Protein AF-A0A966PMC1-F1 (afdb_monomer_lite)

Radius of gyration: 20.46 Å; chains: 1; bounding box: 54×46×54 Å

pLDDT: mean 90.21, std 9.56, range [50.09, 98.31]

Foldseek 3Di:
DDDDPPDDPVVVVVVVVVVCQQAFFEDDPPDDRGHHDDAFFALGRGNCRLCVVPHGRDADQDWPDFDSNDWDFDFDFAPDPVRDTAADPVDGGTFGQQGDPDPDDPDDGSGQWGKTWDWDWDWDQDPVRDIDIDTDTDIDTHDGD

Sequence (145 aa):
MQPVPGLSHGELRKFRNGEKQFKAPWVVFPLLGGEWGLGPTFLANSCVGCHVQAGRGRTFDEPGVIAFQQLLRLSIPGEGPDGGPMPHPNYGDQLQVFGVNVGLKENLKPGEAELYIDWVPFPVTLSDGTVVELRKPSVRLEKPN

Secondary structure (DSSP, 8-state):
--PPTT--HHHHHHHHHHHHHHHPPEE-TT-SSSEE---SEES-SSHHHHSGGGS------STTPPP-SS--B--BPP-STT-PPBPBTTTBTB---EE---S--S----SS-EEEEEEEEEEEE-TTS-EEEEEEEEEEEES--

Structure (mmCIF, N/CA/C/O backbone):
data_AF-A0A966PMC1-F1
#
_entry.id   AF-A0A966PMC1-F1
#
loop_
_atom_site.group_PDB
_atom_site.id
_atom_site.type_symbol
_atom_site.label_atom_id
_atom_site.label_alt_id
_atom_site.label_comp_id
_atom_site.label_asym_id
_atom_site.label_entity_id
_atom_site.label_seq_id
_atom_site.pdbx_PDB_ins_code
_atom_site.Cartn_x
_atom_site.Cartn_y
_atom_site.Cartn_z
_atom_site.occupancy
_atom_site.B_iso_or_equiv
_atom_site.auth_seq_id
_atom_site.auth_comp_id
_atom_site.auth_asym_id
_atom_site.auth_atom_id
_atom_site.pdbx_PDB_model_num
ATOM 1 N N . MET A 1 1 ? 17.940 -8.659 2.004 1.00 86.88 1 MET A N 1
ATOM 2 C CA . MET A 1 1 ? 18.102 -9.603 0.884 1.00 86.88 1 MET A CA 1
ATOM 3 C C . MET A 1 1 ? 19.451 -10.265 0.994 1.00 86.88 1 MET A C 1
ATOM 5 O O . MET A 1 1 ? 20.459 -9.568 0.984 1.00 86.88 1 MET A O 1
ATOM 9 N N . GLN A 1 2 ? 19.466 -11.583 1.155 1.00 89.94 2 GLN A N 1
ATOM 10 C CA . GLN A 1 2 ? 20.693 -12.369 1.206 1.00 89.94 2 GLN A CA 1
ATOM 11 C C . GLN A 1 2 ? 20.542 -13.555 0.250 1.00 89.94 2 GLN A C 1
ATOM 13 O O . GLN A 1 2 ? 19.478 -14.177 0.249 1.00 89.94 2 GLN A O 1
ATOM 18 N N . PRO A 1 3 ? 21.548 -13.838 -0.595 1.00 93.75 3 PRO A N 1
ATOM 19 C CA . PRO A 1 3 ? 21.539 -15.054 -1.389 1.00 93.75 3 PRO A CA 1
ATOM 20 C C . PRO A 1 3 ? 21.658 -16.264 -0.461 1.00 93.75 3 PRO A C 1
ATOM 22 O O . PRO A 1 3 ? 22.299 -16.188 0.589 1.00 93.75 3 PRO A O 1
ATOM 25 N N . VAL A 1 4 ? 21.073 -17.386 -0.869 1.00 93.94 4 VAL A N 1
ATOM 26 C CA . VAL A 1 4 ? 21.302 -18.655 -0.176 1.00 93.94 4 VAL A CA 1
ATOM 27 C C . VAL A 1 4 ? 22.779 -19.063 -0.296 1.00 93.94 4 VAL A C 1
ATOM 29 O O . VAL A 1 4 ? 23.429 -18.729 -1.293 1.00 93.94 4 VAL A O 1
ATOM 32 N N . PRO A 1 5 ? 23.342 -19.767 0.698 1.00 96.56 5 PRO A N 1
ATOM 33 C CA . PRO A 1 5 ? 24.688 -20.317 0.588 1.00 96.56 5 PRO A CA 1
ATOM 34 C C . PRO A 1 5 ? 24.814 -21.309 -0.580 1.00 96.56 5 PRO A C 1
ATOM 36 O O . PRO A 1 5 ? 23.845 -21.969 -0.946 1.00 96.56 5 PRO A O 1
ATOM 39 N N . GLY A 1 6 ? 26.019 -21.446 -1.142 1.00 96.62 6 GLY A N 1
ATOM 40 C CA . GLY A 1 6 ? 26.328 -22.477 -2.145 1.00 96.62 6 GLY A CA 1
ATOM 41 C C . GLY A 1 6 ? 26.004 -22.130 -3.604 1.00 96.62 6 GLY A C 1
ATOM 42 O O . GLY A 1 6 ? 26.202 -22.979 -4.467 1.00 96.62 6 GLY A O 1
ATOM 43 N N . LEU A 1 7 ? 25.554 -20.905 -3.905 1.00 97.25 7 LEU A N 1
ATOM 44 C CA . LEU A 1 7 ? 25.337 -20.472 -5.292 1.00 97.25 7 LEU A CA 1
ATOM 45 C C . LEU A 1 7 ? 26.647 -20.437 -6.092 1.00 97.25 7 LEU A C 1
ATOM 47 O O . LEU A 1 7 ? 27.660 -19.903 -5.635 1.00 97.25 7 LEU A O 1
ATOM 51 N N . SER A 1 8 ? 26.597 -20.917 -7.334 1.00 98.12 8 SER A N 1
ATOM 52 C CA . SER A 1 8 ? 27.667 -20.718 -8.310 1.00 98.12 8 SER A CA 1
ATOM 53 C C . SER A 1 8 ? 27.841 -19.234 -8.657 1.00 98.12 8 SER A C 1
ATOM 55 O O . SER A 1 8 ? 26.952 -18.402 -8.461 1.00 98.12 8 SER A O 1
ATOM 57 N N . HIS A 1 9 ? 28.972 -18.882 -9.273 1.00 97.19 9 HIS A N 1
ATOM 58 C CA . HIS A 1 9 ? 29.216 -17.516 -9.749 1.00 97.19 9 HIS A CA 1
ATOM 59 C C . HIS A 1 9 ? 28.127 -17.009 -10.712 1.00 97.19 9 HIS A C 1
ATOM 61 O O . HIS A 1 9 ? 27.773 -15.830 -10.681 1.00 97.19 9 HIS A O 1
ATOM 67 N N . GLY A 1 10 ? 27.597 -17.882 -11.578 1.00 98.19 10 GLY A N 1
ATOM 68 C CA . GLY A 1 10 ? 26.529 -17.529 -12.516 1.00 98.19 10 GLY A CA 1
ATOM 69 C C . GLY A 1 10 ? 25.210 -17.223 -11.809 1.00 98.19 10 GLY A C 1
ATOM 70 O O . GLY A 1 10 ? 24.565 -16.217 -12.104 1.00 98.19 10 GLY A O 1
ATOM 71 N N . GLU A 1 11 ? 24.846 -18.042 -10.826 1.00 98.19 11 GLU A N 1
ATOM 72 C CA . GLU A 1 11 ? 23.636 -17.849 -10.024 1.00 98.19 11 GLU A CA 1
ATOM 73 C C . GLU A 1 11 ? 23.739 -16.624 -9.124 1.00 98.19 11 GLU A C 1
ATOM 75 O O . GLU A 1 11 ? 22.781 -15.861 -9.021 1.00 98.19 11 GLU A O 1
ATOM 80 N N . LEU A 1 12 ? 24.912 -16.369 -8.539 1.00 97.81 12 LEU A N 1
ATOM 81 C CA . LEU A 1 12 ? 25.140 -15.165 -7.753 1.00 97.81 12 LEU A CA 1
ATOM 82 C C . LEU A 1 12 ? 24.981 -13.908 -8.616 1.00 97.81 12 LEU A C 1
ATOM 84 O O . LEU A 1 12 ? 24.324 -12.959 -8.192 1.00 97.81 12 LEU A O 1
ATOM 88 N N . ARG A 1 13 ? 25.504 -13.901 -9.852 1.00 97.69 13 ARG A N 1
ATOM 89 C CA . ARG A 1 13 ? 25.260 -12.796 -10.798 1.00 97.69 13 ARG A CA 1
ATOM 90 C C . ARG A 1 13 ? 23.772 -12.628 -11.101 1.00 97.69 13 ARG A C 1
ATOM 92 O O . ARG A 1 13 ? 23.270 -11.508 -11.050 1.00 97.69 13 ARG A O 1
ATOM 99 N N . LYS A 1 14 ? 23.051 -13.724 -11.361 1.00 97.75 14 LYS A N 1
ATOM 100 C CA . LYS A 1 14 ? 21.598 -13.692 -11.594 1.00 97.75 14 LYS A CA 1
ATOM 101 C C . LYS A 1 14 ? 20.846 -13.119 -10.387 1.00 97.75 14 LYS A C 1
ATOM 103 O O . LYS A 1 14 ? 19.996 -12.250 -10.565 1.00 97.75 14 LYS A O 1
ATOM 108 N N . PHE A 1 15 ? 21.202 -13.542 -9.174 1.00 97.19 15 PHE A N 1
ATOM 109 C CA . PHE A 1 15 ? 20.643 -13.014 -7.931 1.00 97.19 15 PHE A CA 1
ATOM 110 C C . PHE A 1 15 ? 20.881 -11.506 -7.804 1.0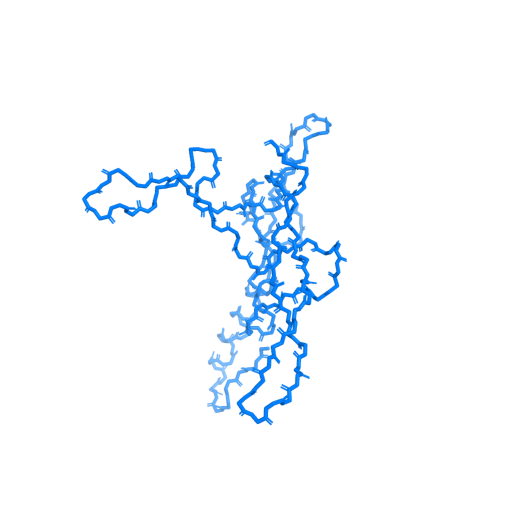0 97.19 15 PHE A C 1
ATOM 112 O O . PHE A 1 15 ? 19.941 -10.765 -7.541 1.00 97.19 15 PHE A O 1
ATOM 119 N N . ARG A 1 16 ? 22.111 -11.028 -8.039 1.00 96.31 16 ARG A N 1
ATOM 120 C CA . ARG A 1 16 ? 22.444 -9.595 -7.943 1.00 96.31 16 ARG A CA 1
ATOM 121 C C . ARG A 1 16 ? 21.717 -8.748 -8.985 1.00 96.31 16 ARG A C 1
ATOM 123 O O . ARG A 1 16 ? 21.284 -7.645 -8.664 1.00 96.31 16 ARG A O 1
ATOM 130 N N . ASN A 1 17 ? 21.525 -9.270 -10.195 1.00 96.38 17 ASN A N 1
ATOM 131 C CA . ASN A 1 17 ? 20.721 -8.597 -11.216 1.00 96.38 17 ASN A CA 1
ATOM 132 C C . ASN A 1 17 ? 19.252 -8.480 -10.782 1.00 96.38 17 ASN A C 1
ATOM 134 O O . ASN A 1 17 ? 18.668 -7.404 -10.889 1.00 96.38 17 ASN A O 1
ATOM 138 N N . GLY A 1 18 ? 18.679 -9.552 -10.226 1.00 95.44 18 GLY A N 1
ATOM 139 C CA . GLY A 1 18 ? 17.333 -9.520 -9.649 1.00 95.44 18 GLY A CA 1
ATOM 140 C C . GLY A 1 18 ? 17.225 -8.552 -8.470 1.00 95.44 18 GLY A C 1
ATOM 141 O O . GLY A 1 18 ? 16.296 -7.756 -8.411 1.00 95.44 18 GLY A O 1
ATOM 142 N N . GLU A 1 19 ? 18.213 -8.549 -7.573 1.00 95.69 19 GLU A N 1
ATOM 143 C CA . GLU A 1 19 ? 18.287 -7.622 -6.440 1.00 95.69 19 GLU A CA 1
ATOM 144 C C . GLU A 1 19 ? 18.315 -6.157 -6.902 1.00 95.69 19 GLU A C 1
ATOM 146 O O . GLU A 1 19 ? 17.654 -5.313 -6.295 1.00 95.69 19 GLU A O 1
ATOM 151 N N . LYS A 1 20 ? 19.053 -5.853 -7.979 1.00 94.88 20 LYS A N 1
ATOM 152 C CA . LYS A 1 20 ? 19.078 -4.518 -8.586 1.00 94.88 20 LYS A CA 1
AT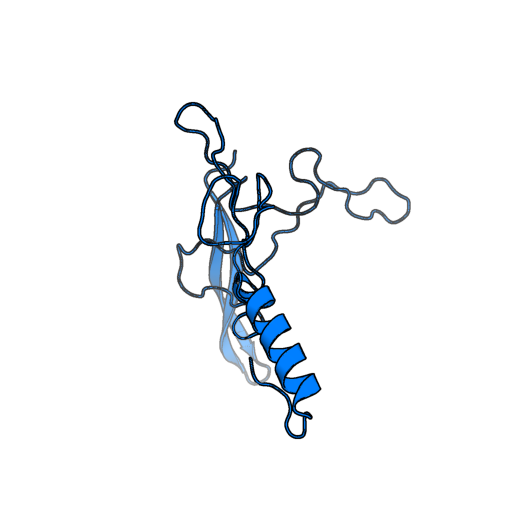OM 153 C C . LYS A 1 20 ? 17.684 -4.115 -9.066 1.00 94.88 20 LYS A C 1
ATOM 155 O O . LYS A 1 20 ? 17.224 -3.040 -8.695 1.00 94.88 20 LYS A O 1
ATOM 160 N N . GLN A 1 21 ? 17.002 -4.979 -9.818 1.00 94.19 21 GLN A N 1
ATOM 161 C CA . GLN A 1 21 ? 15.651 -4.692 -10.311 1.00 94.19 21 GLN A CA 1
ATOM 162 C C . GLN A 1 21 ? 14.640 -4.539 -9.170 1.00 94.19 21 GLN A C 1
ATOM 164 O O . GLN A 1 21 ? 13.803 -3.647 -9.194 1.00 94.19 21 GLN A O 1
ATOM 169 N N . PHE A 1 22 ? 14.740 -5.376 -8.138 1.00 95.50 22 PHE A N 1
ATOM 170 C CA . PHE A 1 22 ? 13.851 -5.346 -6.977 1.00 95.50 22 PHE A CA 1
ATOM 171 C C . PHE A 1 22 ? 13.943 -4.018 -6.201 1.00 95.50 22 PHE A C 1
ATOM 173 O O . PHE A 1 22 ? 12.964 -3.568 -5.601 1.00 95.50 22 PHE A O 1
ATOM 180 N N . LYS A 1 23 ? 15.125 -3.387 -6.215 1.00 94.62 23 LYS A N 1
ATOM 181 C CA . LYS A 1 23 ? 15.390 -2.076 -5.599 1.00 94.62 23 LYS A CA 1
ATOM 182 C C . LYS A 1 23 ? 15.105 -0.892 -6.520 1.00 94.62 23 LYS A C 1
ATOM 184 O O . LYS A 1 23 ? 14.952 0.214 -6.011 1.00 94.62 23 LYS A O 1
ATOM 189 N N . ALA A 1 24 ? 15.106 -1.097 -7.834 1.00 95.44 24 ALA A N 1
ATOM 190 C CA . ALA A 1 24 ? 14.970 -0.013 -8.794 1.00 95.44 24 ALA A CA 1
ATOM 191 C C . ALA A 1 24 ? 13.583 0.640 -8.659 1.00 95.44 24 ALA A C 1
ATOM 193 O O . ALA A 1 24 ? 12.578 -0.077 -8.678 1.00 95.44 24 ALA A O 1
ATOM 194 N N . PRO A 1 25 ? 13.506 1.972 -8.503 1.00 95.94 25 PRO A N 1
ATOM 195 C CA . PRO A 1 25 ? 12.232 2.659 -8.539 1.00 95.94 25 PRO A CA 1
ATOM 196 C C . PRO A 1 25 ? 11.732 2.764 -9.981 1.00 95.94 25 PRO A C 1
ATOM 198 O O . PRO A 1 25 ? 12.514 3.015 -10.898 1.00 95.94 25 PRO A O 1
ATOM 201 N N . TRP A 1 26 ? 10.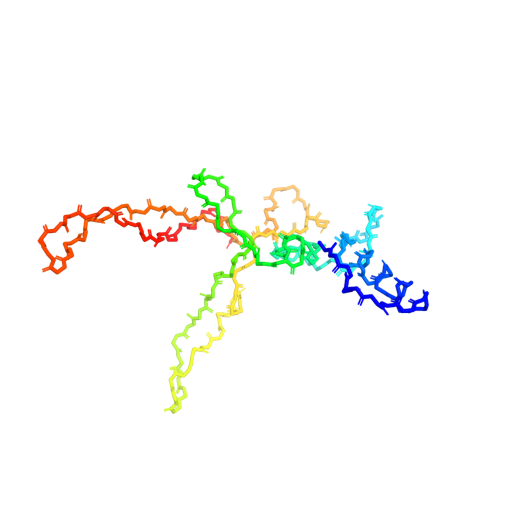426 2.626 -10.172 1.00 94.94 26 TRP A N 1
ATOM 202 C CA . TRP A 1 26 ? 9.742 3.084 -11.368 1.00 94.94 26 TRP A CA 1
ATOM 203 C C . TRP A 1 26 ? 9.476 4.582 -11.260 1.00 94.94 26 TRP A C 1
ATOM 205 O O . TRP A 1 26 ? 9.091 5.087 -10.203 1.00 94.94 26 TRP A O 1
ATOM 215 N N . VAL A 1 27 ? 9.670 5.295 -12.361 1.00 92.69 27 VAL A N 1
ATOM 216 C CA . VAL A 1 27 ? 9.411 6.730 -12.480 1.00 92.69 27 VAL A CA 1
ATOM 217 C C . VAL A 1 27 ? 8.590 7.011 -13.733 1.00 92.69 27 VAL A C 1
ATOM 219 O O . VAL A 1 27 ? 8.489 6.187 -14.648 1.00 92.69 27 VAL A O 1
ATOM 222 N N . VAL A 1 28 ? 7.965 8.184 -13.768 1.00 90.12 28 VAL A N 1
ATOM 223 C CA . VAL A 1 28 ? 7.265 8.650 -14.964 1.00 90.12 28 VAL A CA 1
ATOM 224 C C . VAL A 1 28 ? 8.266 9.232 -15.961 1.00 90.12 28 VAL A C 1
ATOM 226 O O . VAL A 1 28 ? 9.246 9.859 -15.564 1.00 90.12 28 VAL A O 1
ATOM 229 N N . PHE A 1 29 ? 8.029 9.072 -17.259 1.00 85.81 29 PHE A N 1
ATOM 230 C CA . PHE A 1 29 ? 8.816 9.774 -18.272 1.00 85.81 29 PHE A CA 1
ATOM 231 C C . PHE A 1 29 ? 8.526 11.291 -18.219 1.00 85.81 29 PHE A C 1
ATOM 233 O O . PHE A 1 29 ? 7.360 11.661 -18.078 1.00 85.81 29 PHE A O 1
ATOM 240 N N . PRO A 1 30 ? 9.522 12.189 -18.361 1.00 88.94 30 PRO A N 1
ATOM 241 C CA . PRO A 1 30 ? 10.945 11.951 -18.625 1.00 88.94 30 PRO A CA 1
ATOM 242 C C . PRO A 1 30 ? 11.828 12.013 -17.363 1.00 88.94 30 PRO A C 1
ATOM 244 O O . PRO A 1 30 ? 13.008 12.352 -17.463 1.00 88.94 30 PRO A O 1
ATOM 247 N N . LEU A 1 31 ? 11.285 11.746 -16.168 1.00 85.62 31 LEU A N 1
ATOM 248 C CA . LEU A 1 31 ? 12.083 11.794 -14.942 1.00 85.62 31 LEU A CA 1
ATOM 249 C C . LEU A 1 31 ? 13.234 10.780 -15.003 1.00 85.62 31 LEU A C 1
ATOM 251 O O . LEU A 1 31 ? 13.103 9.668 -15.522 1.00 85.62 31 LEU A O 1
ATOM 255 N N . LEU A 1 32 ? 14.377 11.200 -14.465 1.00 89.88 32 LEU A N 1
ATOM 256 C CA . LEU A 1 32 ? 15.578 10.382 -14.323 1.00 89.88 32 LEU A CA 1
ATOM 257 C C . LEU A 1 32 ? 15.608 9.722 -12.935 1.00 89.88 32 LEU A C 1
ATOM 259 O O . LEU A 1 32 ? 14.886 10.127 -12.026 1.00 89.88 32 LEU A O 1
ATOM 263 N N . GLY A 1 33 ? 16.488 8.734 -12.753 1.00 88.44 33 GLY A N 1
ATOM 264 C CA . GLY A 1 33 ? 16.721 8.098 -11.448 1.00 88.44 33 GLY A CA 1
ATOM 265 C C . GLY A 1 33 ? 15.918 6.820 -11.190 1.00 88.44 33 GLY A C 1
ATOM 266 O O . GLY A 1 33 ? 15.926 6.322 -10.067 1.00 88.44 33 GLY A O 1
ATOM 267 N N . GLY A 1 34 ? 15.268 6.267 -12.214 1.00 92.25 34 GLY A N 1
ATOM 268 C CA . GLY A 1 34 ? 14.554 4.997 -12.143 1.00 92.25 34 GLY A CA 1
ATOM 269 C C . GLY A 1 34 ? 14.233 4.432 -13.522 1.00 92.25 34 GLY A C 1
ATOM 270 O O . GLY A 1 34 ? 14.593 5.019 -14.542 1.00 92.25 34 GLY A O 1
ATOM 271 N N . GLU A 1 35 ? 13.551 3.295 -13.534 1.00 94.19 35 GLU A N 1
ATOM 272 C CA . GLU A 1 35 ? 13.023 2.674 -14.747 1.00 94.19 35 GLU A CA 1
ATOM 273 C C . GLU A 1 35 ? 11.715 3.361 -15.148 1.00 94.19 35 GLU A C 1
ATOM 275 O O . GLU A 1 35 ? 10.872 3.657 -14.302 1.00 94.19 35 GLU A O 1
ATOM 280 N N . TRP A 1 36 ? 11.503 3.619 -16.433 1.00 93.94 36 TRP A N 1
ATOM 281 C CA . TRP A 1 36 ? 10.232 4.189 -16.879 1.00 93.94 36 TRP A CA 1
ATOM 282 C C . TRP A 1 36 ? 9.093 3.170 -16.813 1.00 93.94 36 TRP A C 1
ATOM 284 O O . TRP A 1 36 ? 9.309 1.964 -16.927 1.00 93.94 36 TRP A O 1
ATOM 294 N N . GLY A 1 37 ? 7.868 3.675 -16.658 1.00 90.88 37 GLY A N 1
ATOM 295 C CA . GLY A 1 37 ? 6.651 2.858 -16.635 1.00 90.88 37 GLY A CA 1
ATOM 296 C C . GLY A 1 37 ? 5.819 2.986 -15.361 1.00 90.88 37 GLY A C 1
ATOM 297 O O . GLY A 1 37 ? 4.924 2.172 -15.147 1.00 90.88 37 GLY A O 1
ATOM 298 N N . LEU A 1 38 ? 6.086 3.987 -14.513 1.00 91.88 38 LEU A N 1
ATOM 299 C CA . LEU A 1 38 ? 5.213 4.281 -13.377 1.00 91.88 38 LEU A CA 1
ATOM 300 C C . LEU A 1 38 ? 3.842 4.768 -13.874 1.00 91.88 38 LEU A C 1
ATOM 302 O O . LEU A 1 38 ? 3.764 5.730 -14.641 1.00 91.88 38 LEU A O 1
ATOM 306 N N . GLY A 1 39 ? 2.779 4.095 -13.433 1.00 88.56 39 GLY A N 1
ATOM 307 C CA . GLY A 1 39 ? 1.397 4.471 -13.728 1.00 88.56 39 GLY A CA 1
ATOM 308 C C . GLY A 1 39 ? 0.956 5.772 -13.036 1.00 88.56 39 GLY A C 1
ATOM 309 O O . GLY A 1 39 ? 1.676 6.305 -12.189 1.00 88.56 39 GLY A O 1
ATOM 310 N N . PRO A 1 40 ? -0.236 6.293 -13.382 1.00 86.94 40 PRO A N 1
ATOM 311 C CA . PRO A 1 40 ? -0.745 7.554 -12.839 1.00 86.94 40 PRO A CA 1
ATOM 312 C C . PRO A 1 40 ? -1.059 7.480 -11.340 1.00 86.94 40 PRO A C 1
ATOM 314 O O . PRO A 1 40 ? -0.831 8.456 -10.632 1.00 86.94 40 PRO A O 1
ATOM 317 N N . THR A 1 41 ? -1.522 6.327 -10.854 1.00 90.62 41 THR A N 1
ATOM 318 C CA . THR A 1 41 ? -1.755 6.023 -9.437 1.00 90.62 41 THR A CA 1
ATOM 319 C C . THR A 1 41 ? -0.993 4.755 -9.050 1.00 90.62 41 THR A C 1
ATOM 321 O O . THR A 1 41 ? -0.752 3.885 -9.891 1.00 90.62 41 THR A O 1
ATOM 324 N N . PHE A 1 42 ? -0.531 4.674 -7.801 1.00 92.31 42 PHE A N 1
ATOM 325 C CA . PHE A 1 42 ? 0.246 3.541 -7.295 1.00 92.31 42 PHE A CA 1
ATOM 326 C C . PHE A 1 42 ? 0.261 3.488 -5.757 1.00 92.31 42 PHE A C 1
ATOM 328 O O . PHE A 1 42 ? 0.101 4.497 -5.074 1.00 92.31 42 PHE A O 1
ATOM 335 N N . LEU A 1 43 ? 0.533 2.304 -5.204 1.00 92.31 43 LEU A N 1
ATOM 336 C CA . LEU A 1 43 ? 0.820 2.098 -3.776 1.00 92.31 43 LEU A CA 1
ATOM 337 C C . LEU A 1 43 ? 2.316 2.174 -3.460 1.00 92.31 43 LEU A C 1
ATOM 339 O O . LEU A 1 43 ? 2.717 2.695 -2.427 1.00 92.31 43 LEU A O 1
ATOM 343 N N . ALA A 1 44 ? 3.163 1.661 -4.349 1.00 93.69 44 ALA A N 1
ATOM 344 C CA . ALA A 1 44 ? 4.610 1.731 -4.217 1.00 93.69 44 ALA A CA 1
ATOM 345 C C . ALA A 1 44 ? 5.254 1.814 -5.598 1.00 93.69 44 ALA A C 1
ATOM 347 O O . ALA A 1 44 ? 4.762 1.232 -6.561 1.00 93.69 44 ALA A O 1
ATOM 348 N N . ASN A 1 45 ? 6.382 2.512 -5.682 1.00 94.81 45 ASN A N 1
ATOM 349 C CA . ASN A 1 45 ? 7.146 2.648 -6.916 1.00 94.81 45 ASN A CA 1
ATOM 350 C C . ASN A 1 45 ? 8.364 1.715 -6.970 1.00 94.81 45 ASN A C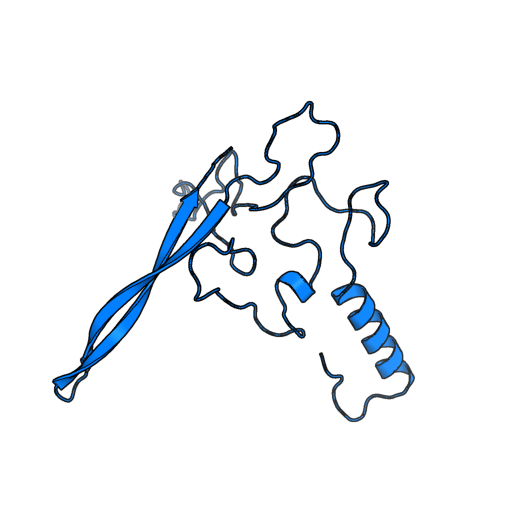 1
ATOM 352 O O . ASN A 1 45 ? 9.189 1.863 -7.853 1.00 94.81 45 ASN A O 1
ATOM 356 N N . SER A 1 46 ? 8.525 0.776 -6.040 1.00 95.75 46 SER A N 1
ATOM 357 C CA . SER A 1 46 ? 9.579 -0.246 -6.086 1.00 95.75 46 SER A CA 1
ATOM 358 C C . SER A 1 46 ? 9.145 -1.478 -5.299 1.00 95.75 46 SER A C 1
ATOM 360 O O . SER A 1 46 ? 8.335 -1.374 -4.374 1.00 95.75 46 SER A O 1
ATOM 362 N N . CYS A 1 47 ? 9.714 -2.646 -5.608 1.00 95.31 47 CYS A N 1
ATOM 363 C CA . CYS A 1 47 ? 9.366 -3.876 -4.891 1.00 95.31 47 CYS A CA 1
ATOM 364 C C . CYS A 1 47 ? 9.775 -3.788 -3.412 1.00 95.31 47 CYS A C 1
ATOM 366 O O . CYS A 1 47 ? 9.008 -4.162 -2.526 1.00 95.31 47 CYS A O 1
ATOM 368 N N . VAL A 1 48 ? 10.965 -3.238 -3.132 1.00 94.88 48 VAL A N 1
ATOM 369 C CA . VAL A 1 48 ? 11.453 -3.016 -1.757 1.00 94.88 48 VAL A CA 1
ATOM 370 C C . VAL A 1 48 ? 10.600 -2.051 -0.941 1.00 94.88 48 VAL A C 1
ATOM 372 O O . VAL A 1 48 ? 10.669 -2.107 0.286 1.00 94.88 48 VAL A O 1
ATOM 375 N N . GLY A 1 49 ?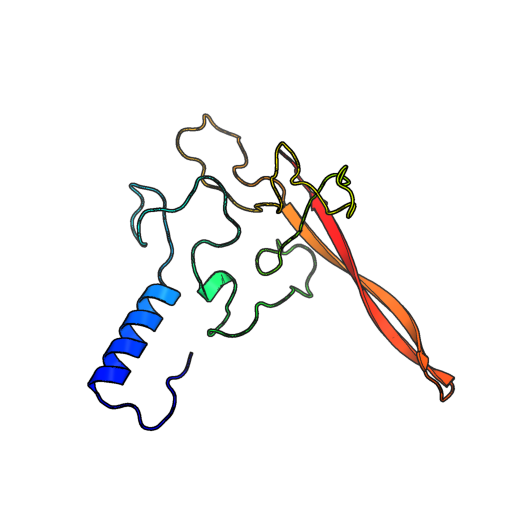 9.802 -1.200 -1.596 1.00 93.19 49 GLY A N 1
ATOM 376 C CA . GLY A 1 49 ? 8.876 -0.289 -0.933 1.00 93.19 49 GLY A CA 1
ATOM 377 C C . GLY A 1 49 ? 7.885 -1.029 -0.037 1.00 93.19 49 GLY A C 1
ATOM 378 O O . GLY A 1 49 ? 7.671 -0.600 1.090 1.00 93.19 49 GLY A O 1
ATOM 379 N N . CYS A 1 50 ? 7.356 -2.171 -0.489 1.00 93.81 50 CYS A N 1
ATOM 380 C CA . CYS A 1 50 ? 6.483 -3.039 0.312 1.00 93.81 50 CYS A CA 1
ATOM 381 C C . CYS A 1 50 ? 7.228 -4.252 0.889 1.00 93.81 50 CYS A C 1
ATOM 383 O O . CYS A 1 50 ? 6.908 -4.714 1.980 1.00 93.81 50 CYS A O 1
ATOM 385 N N . HIS A 1 51 ? 8.241 -4.767 0.192 1.00 93.62 51 HIS A N 1
ATOM 386 C CA . HIS A 1 51 ? 8.993 -5.955 0.596 1.00 93.62 51 HIS A CA 1
ATOM 387 C C . HIS A 1 51 ? 10.338 -5.589 1.219 1.00 93.62 51 HIS A C 1
ATOM 389 O O . HIS A 1 51 ? 11.410 -5.769 0.626 1.00 93.62 51 HIS A O 1
ATOM 395 N N . VAL A 1 52 ? 10.291 -5.071 2.445 1.00 90.62 52 VAL A N 1
ATOM 396 C CA . VAL A 1 52 ? 11.479 -4.576 3.144 1.00 90.62 52 VAL A CA 1
ATOM 397 C C . VAL A 1 52 ? 12.502 -5.699 3.318 1.00 90.62 52 VAL A C 1
ATOM 399 O O . VAL A 1 52 ? 12.214 -6.735 3.906 1.00 90.62 52 VAL A O 1
ATOM 402 N N . GLN A 1 53 ? 13.709 -5.510 2.773 1.00 88.31 53 GLN A N 1
ATOM 403 C CA . GLN A 1 53 ? 14.760 -6.538 2.707 1.00 88.31 53 GLN A CA 1
ATOM 404 C C . GLN A 1 53 ? 14.348 -7.855 2.000 1.00 88.31 53 GLN A C 1
ATOM 406 O O . GLN A 1 53 ? 15.026 -8.865 2.200 1.00 88.31 53 GLN A O 1
ATOM 411 N N . ALA A 1 54 ? 13.343 -7.816 1.114 1.00 89.81 54 ALA A N 1
ATOM 412 C CA . ALA A 1 54 ? 12.599 -8.956 0.547 1.00 89.81 54 ALA A CA 1
ATOM 413 C C . ALA A 1 54 ? 11.805 -9.782 1.571 1.00 89.81 54 ALA A C 1
ATOM 415 O O . ALA A 1 54 ? 11.527 -10.959 1.356 1.00 89.81 54 ALA A O 1
ATOM 416 N N . GLY A 1 55 ? 11.451 -9.164 2.693 1.00 90.94 55 GLY A N 1
ATOM 417 C CA . GLY A 1 55 ? 10.541 -9.713 3.684 1.00 90.94 55 GLY A CA 1
ATOM 418 C C . GLY A 1 55 ? 9.124 -9.166 3.539 1.00 90.94 55 GLY A C 1
ATOM 419 O O . GLY A 1 55 ? 8.703 -8.696 2.477 1.00 90.94 55 GLY A O 1
ATOM 420 N N . ARG A 1 56 ? 8.381 -9.233 4.644 1.00 90.81 56 ARG A N 1
ATOM 421 C CA . ARG A 1 56 ? 7.051 -8.630 4.760 1.00 90.81 56 ARG A CA 1
ATOM 422 C C . ARG A 1 56 ? 7.180 -7.120 4.960 1.00 90.81 56 ARG A C 1
ATOM 424 O O . ARG A 1 56 ? 8.141 -6.648 5.572 1.00 90.81 56 ARG A O 1
ATOM 431 N N . GLY A 1 57 ? 6.184 -6.393 4.469 1.00 89.44 57 GLY A N 1
ATOM 432 C CA . GLY A 1 57 ? 5.975 -5.001 4.842 1.00 89.44 57 GLY A CA 1
ATOM 433 C C . GLY A 1 57 ? 5.703 -4.855 6.337 1.00 89.44 57 GLY A C 1
ATOM 434 O O . GLY A 1 57 ? 5.475 -5.830 7.058 1.00 89.44 57 GLY A O 1
ATOM 435 N N . ARG A 1 58 ? 5.745 -3.616 6.800 1.00 86.81 58 ARG A N 1
ATOM 436 C CA . ARG A 1 58 ? 5.546 -3.207 8.182 1.00 86.81 58 ARG A CA 1
ATOM 437 C C . ARG A 1 58 ? 4.277 -2.374 8.241 1.00 86.81 58 ARG A C 1
ATOM 439 O O . ARG A 1 58 ? 4.063 -1.512 7.391 1.00 86.81 58 ARG A O 1
ATOM 446 N N . THR A 1 59 ? 3.441 -2.614 9.242 1.00 81.25 59 THR A N 1
ATOM 447 C CA . THR A 1 59 ? 2.446 -1.611 9.633 1.00 81.25 59 THR A CA 1
ATOM 448 C C . THR A 1 59 ? 3.149 -0.600 10.511 1.00 81.25 59 THR A C 1
ATOM 450 O O . THR A 1 59 ? 3.965 -0.978 11.351 1.00 81.25 59 THR A O 1
ATOM 453 N N . PHE A 1 60 ? 2.897 0.678 10.261 1.00 78.75 60 PHE A N 1
ATOM 454 C CA . PHE A 1 60 ? 3.439 1.731 11.098 1.00 78.75 60 PHE A CA 1
ATOM 455 C C . PHE A 1 60 ? 2.656 1.746 12.413 1.00 78.75 60 PHE A C 1
ATOM 457 O O . PHE A 1 60 ? 1.426 1.744 12.418 1.00 78.75 60 PHE A O 1
ATOM 464 N N . ASP A 1 61 ? 3.386 1.672 13.521 1.00 78.94 61 ASP A N 1
ATOM 465 C CA . ASP A 1 61 ? 2.817 1.782 14.867 1.00 78.94 61 ASP A CA 1
ATOM 466 C C . ASP A 1 61 ? 2.593 3.247 15.255 1.00 78.94 61 ASP A C 1
ATOM 468 O O . ASP A 1 61 ? 1.743 3.548 16.091 1.00 78.94 61 ASP A O 1
ATOM 472 N N . GLU A 1 62 ? 3.347 4.150 14.630 1.00 80.50 62 GLU A N 1
ATOM 473 C CA . GLU A 1 62 ? 3.232 5.586 14.828 1.00 80.50 62 GLU A CA 1
ATOM 474 C C . GLU A 1 62 ? 2.040 6.149 14.039 1.00 80.50 62 GLU A C 1
ATOM 476 O O . GLU A 1 62 ? 1.901 5.867 12.841 1.00 80.50 62 GLU A O 1
ATOM 481 N N . PRO A 1 63 ? 1.190 6.972 14.675 1.00 79.25 63 PRO A N 1
ATOM 482 C CA . PRO A 1 63 ? 0.113 7.653 13.977 1.00 79.25 63 PRO A CA 1
ATOM 483 C C . PRO A 1 63 ? 0.674 8.679 12.983 1.00 79.25 63 PRO A C 1
ATOM 485 O O . PRO A 1 63 ? 1.736 9.263 13.187 1.00 79.25 63 PRO A O 1
ATOM 488 N N . GLY A 1 64 ? -0.076 8.939 11.911 1.00 83.50 64 GLY A N 1
ATOM 489 C CA . GLY A 1 64 ? 0.253 9.997 10.945 1.00 83.50 64 GLY A CA 1
ATOM 490 C C . GLY A 1 64 ? 1.217 9.590 9.826 1.00 83.50 64 GLY A C 1
ATOM 491 O O . GLY A 1 64 ? 1.571 10.432 9.003 1.00 83.50 64 GLY A O 1
ATOM 492 N N . VAL A 1 65 ? 1.601 8.314 9.737 1.00 89.50 65 VAL A N 1
ATOM 493 C CA . VAL A 1 65 ? 2.311 7.776 8.567 1.00 89.50 65 VAL A CA 1
ATOM 494 C C . VAL A 1 65 ? 1.305 7.187 7.581 1.00 89.50 65 VAL A C 1
ATOM 496 O O . VAL A 1 65 ? 0.489 6.345 7.957 1.00 89.50 65 VAL A O 1
ATOM 499 N N . ILE A 1 66 ? 1.382 7.603 6.313 1.00 91.06 66 ILE A N 1
ATOM 500 C CA . ILE A 1 66 ? 0.547 7.035 5.249 1.00 91.06 66 ILE A CA 1
ATOM 501 C C . ILE A 1 66 ? 0.900 5.552 5.082 1.00 91.06 66 ILE A C 1
ATOM 503 O O . ILE A 1 66 ? 2.042 5.191 4.784 1.00 91.06 66 ILE A O 1
ATOM 507 N N . ALA A 1 67 ? -0.090 4.687 5.263 1.00 92.25 67 ALA A N 1
ATOM 508 C CA . ALA A 1 67 ? 0.041 3.256 5.072 1.00 92.25 67 ALA A CA 1
ATOM 509 C C . ALA A 1 67 ? 0.012 2.923 3.575 1.00 92.25 67 ALA A C 1
ATOM 511 O O . ALA A 1 67 ? -0.976 3.159 2.886 1.00 92.25 67 ALA A O 1
ATOM 512 N N . PHE A 1 68 ? 1.109 2.350 3.081 1.00 92.38 68 PHE A N 1
ATOM 513 C CA . PHE A 1 68 ? 1.253 1.941 1.678 1.00 92.38 68 PHE A CA 1
ATOM 514 C C . PHE A 1 68 ? 1.847 0.531 1.511 1.00 92.38 68 PHE A C 1
ATOM 516 O O . PHE A 1 68 ? 1.947 0.004 0.405 1.00 92.38 68 PHE A O 1
ATOM 523 N N . GLN A 1 69 ? 2.256 -0.101 2.618 1.00 93.00 69 GLN A N 1
ATOM 524 C CA . GLN A 1 69 ? 2.746 -1.486 2.646 1.00 93.00 69 GLN A CA 1
ATOM 525 C C . GLN A 1 69 ? 1.620 -2.493 2.949 1.00 93.00 69 GLN A C 1
ATOM 527 O O . GLN A 1 69 ? 1.859 -3.699 3.024 1.00 93.00 69 GLN A O 1
ATOM 532 N N . GLN A 1 70 ? 0.396 -1.990 3.113 1.00 90.31 70 GLN A N 1
ATOM 533 C CA . GLN A 1 70 ? -0.861 -2.709 3.274 1.00 90.31 70 GLN A CA 1
ATOM 534 C C . GLN A 1 70 ? -1.787 -2.304 2.132 1.00 90.31 70 GLN A C 1
ATOM 536 O O . GLN A 1 70 ? -1.705 -1.188 1.625 1.00 90.31 70 GLN A O 1
ATOM 541 N N . LEU A 1 71 ? -2.700 -3.200 1.769 1.00 92.06 71 LEU A N 1
ATOM 542 C CA . LEU A 1 71 ? -3.756 -2.903 0.810 1.00 92.06 71 LEU A CA 1
ATOM 543 C C . LEU A 1 71 ? -5.045 -2.612 1.571 1.00 92.06 71 LEU A C 1
ATOM 545 O O . LEU A 1 71 ? -5.477 -3.443 2.373 1.00 92.06 71 LEU A O 1
ATOM 549 N N . LEU A 1 72 ? -5.684 -1.481 1.276 1.00 93.56 72 LEU A N 1
ATOM 550 C CA . LEU A 1 72 ? -7.095 -1.307 1.592 1.00 93.56 72 LEU A CA 1
ATOM 551 C C . LEU A 1 72 ? -7.913 -1.797 0.399 1.00 93.56 72 LEU A C 1
ATOM 553 O O . LEU A 1 72 ? -7.908 -1.170 -0.660 1.00 93.56 72 LEU A O 1
ATOM 557 N N . ARG A 1 73 ? -8.594 -2.929 0.580 1.00 94.38 73 ARG A N 1
ATOM 558 C CA . ARG A 1 73 ? -9.519 -3.485 -0.409 1.00 94.38 73 ARG A CA 1
ATOM 559 C C . ARG A 1 73 ? -10.877 -2.806 -0.279 1.00 94.38 73 ARG A C 1
ATOM 561 O O . ARG A 1 73 ? -11.394 -2.679 0.830 1.00 94.38 73 ARG A O 1
ATOM 568 N N . LEU A 1 74 ? -11.433 -2.390 -1.410 1.00 92.31 74 LEU A N 1
ATOM 569 C CA . LEU A 1 74 ? -12.741 -1.751 -1.514 1.00 92.31 74 LEU A CA 1
ATOM 570 C C . LEU A 1 74 ? -13.602 -2.566 -2.474 1.00 92.31 74 LEU A C 1
ATOM 572 O O . LEU A 1 74 ? -13.104 -3.101 -3.462 1.00 92.31 74 LEU A O 1
ATOM 576 N N . SER A 1 75 ? -14.892 -2.661 -2.186 1.00 94.44 75 SER A N 1
ATOM 577 C CA . SER A 1 75 ? -15.837 -3.360 -3.050 1.00 94.44 75 SER A CA 1
ATOM 578 C C . SER A 1 75 ? -17.255 -2.877 -2.804 1.00 94.44 75 SER A C 1
ATOM 580 O O . SER A 1 75 ? -17.578 -2.424 -1.705 1.00 94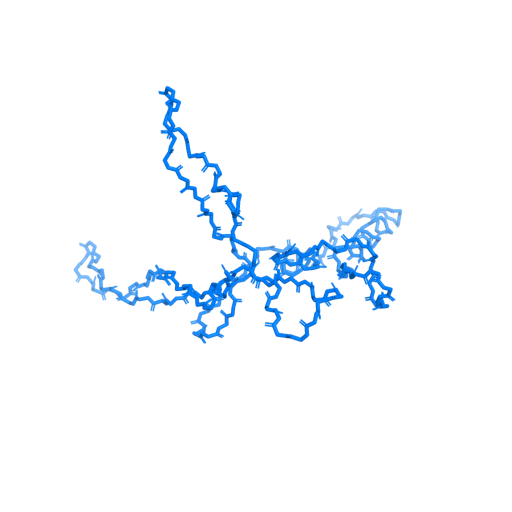.44 75 SER A O 1
ATOM 582 N N . ILE A 1 76 ? -18.112 -3.051 -3.802 1.00 94.94 76 ILE A N 1
ATOM 583 C CA . ILE A 1 76 ? -19.563 -3.030 -3.613 1.00 94.94 76 ILE A CA 1
ATOM 584 C C . ILE A 1 76 ? -20.063 -4.468 -3.379 1.00 94.94 76 ILE A C 1
ATOM 586 O O . ILE A 1 76 ? -19.374 -5.422 -3.766 1.00 94.94 76 ILE A O 1
ATOM 590 N N . PRO A 1 77 ? -21.225 -4.652 -2.726 1.00 94.12 77 PRO A N 1
ATOM 591 C CA . PRO A 1 77 ? -21.823 -5.974 -2.572 1.00 94.12 77 PRO A CA 1
ATOM 592 C C . PRO A 1 77 ? -21.975 -6.694 -3.916 1.00 94.12 77 PRO A C 1
ATOM 594 O O . PRO A 1 77 ? -22.305 -6.074 -4.926 1.00 94.12 77 PRO A O 1
ATOM 597 N N . GLY A 1 78 ? -21.723 -8.001 -3.922 1.00 91.88 78 GLY A N 1
ATOM 598 C CA . GLY A 1 78 ? -21.934 -8.844 -5.091 1.00 91.88 78 GLY A CA 1
ATOM 599 C C . GLY A 1 78 ? -23.402 -9.117 -5.373 1.00 91.88 78 GLY A C 1
ATOM 600 O O . GLY A 1 78 ? -24.195 -9.267 -4.447 1.00 91.88 78 GLY A O 1
ATOM 601 N N . GLU A 1 79 ? -23.740 -9.262 -6.653 1.00 88.88 79 GLU A N 1
ATOM 602 C CA . GLU A 1 79 ? -25.089 -9.642 -7.109 1.00 88.88 79 GLU A CA 1
ATOM 603 C C . GLU A 1 79 ? -25.147 -11.080 -7.665 1.00 88.88 79 GLU A C 1
ATOM 605 O O . GLU A 1 79 ? -26.211 -11.566 -8.046 1.00 88.88 79 GLU A O 1
ATOM 610 N N . GLY A 1 80 ? -24.003 -11.772 -7.731 1.00 82.94 80 GLY A N 1
ATOM 611 C CA . GLY A 1 80 ? -23.897 -13.136 -8.248 1.00 82.94 80 GLY A CA 1
ATOM 612 C C . GLY A 1 80 ? -24.409 -14.215 -7.278 1.00 82.94 80 GLY A C 1
ATOM 613 O O . GLY A 1 80 ? -24.633 -13.935 -6.100 1.00 82.94 80 GLY A O 1
ATOM 614 N N . PRO A 1 81 ? -24.548 -15.475 -7.737 1.00 87.06 81 PRO A N 1
ATOM 615 C CA . PRO A 1 81 ? -25.019 -16.594 -6.909 1.00 87.06 81 PRO A CA 1
ATOM 616 C C . PRO A 1 81 ? -24.167 -16.878 -5.662 1.00 87.06 81 PRO A C 1
ATOM 618 O O . PRO A 1 81 ? -24.659 -17.471 -4.706 1.00 87.06 81 PRO A O 1
ATOM 621 N N . ASP A 1 82 ? -22.894 -16.481 -5.677 1.00 91.31 82 ASP A N 1
ATOM 622 C CA . ASP A 1 82 ? -21.940 -16.598 -4.572 1.00 91.31 82 ASP A CA 1
ATOM 623 C C . ASP A 1 82 ? -21.836 -15.321 -3.716 1.00 91.31 82 ASP A C 1
ATOM 625 O O . ASP A 1 82 ? -21.162 -15.329 -2.686 1.00 91.31 82 ASP A O 1
ATOM 629 N N . GLY A 1 83 ? -22.491 -14.226 -4.125 1.00 91.06 83 GLY A N 1
ATOM 630 C CA . GLY A 1 83 ? -22.439 -12.930 -3.447 1.00 91.06 83 GLY A CA 1
ATOM 631 C C . GLY A 1 83 ? -21.037 -12.311 -3.385 1.00 91.06 83 GLY A C 1
ATOM 632 O O . GLY A 1 83 ? -20.788 -11.463 -2.525 1.00 91.06 83 GLY A O 1
ATOM 633 N N . GLY A 1 84 ? -20.110 -12.744 -4.251 1.00 91.94 84 GLY A N 1
ATOM 634 C CA . GLY A 1 84 ? -18.714 -12.307 -4.228 1.00 91.94 84 GLY A CA 1
ATOM 635 C C . GLY A 1 84 ? -18.559 -10.794 -4.450 1.00 91.94 84 GLY A C 1
ATOM 636 O O . GLY A 1 84 ? -19.283 -10.223 -5.263 1.00 91.94 84 GLY A O 1
ATOM 637 N N . PRO A 1 85 ? -17.630 -10.115 -3.751 1.00 94.06 85 PRO A N 1
ATOM 638 C CA . PRO A 1 85 ? -17.482 -8.664 -3.843 1.00 94.06 85 PRO A CA 1
ATOM 639 C C . PRO A 1 85 ? -17.165 -8.213 -5.274 1.00 94.06 85 PRO A C 1
ATOM 641 O O . PRO A 1 85 ? -16.304 -8.790 -5.938 1.00 94.06 85 PRO A O 1
ATOM 644 N N . MET A 1 86 ? -17.820 -7.141 -5.721 1.00 93.69 86 MET A N 1
ATOM 645 C CA . MET A 1 86 ? -17.565 -6.528 -7.026 1.00 93.69 86 MET A CA 1
ATOM 646 C C . MET A 1 86 ? -16.652 -5.301 -6.874 1.00 93.69 86 MET A C 1
ATOM 648 O O . MET A 1 86 ? -16.763 -4.584 -5.872 1.00 93.69 86 MET A O 1
ATOM 652 N N . PRO A 1 87 ? -15.760 -5.015 -7.843 1.00 94.38 87 PRO A N 1
ATOM 653 C CA . PRO A 1 87 ? -14.929 -3.815 -7.807 1.00 94.38 87 PRO A CA 1
ATOM 654 C C . PRO A 1 87 ? -15.779 -2.544 -7.714 1.00 94.38 87 PRO A C 1
ATOM 656 O O . PRO A 1 87 ? -16.826 -2.429 -8.351 1.00 94.38 87 PRO A O 1
ATOM 659 N N . HIS A 1 88 ? -15.313 -1.566 -6.946 1.00 94.31 88 HIS A N 1
ATOM 660 C CA . HIS A 1 88 ? -15.907 -0.239 -6.929 1.00 94.31 88 HIS A CA 1
ATOM 661 C C . HIS A 1 88 ? -15.735 0.432 -8.306 1.00 94.31 88 HIS A C 1
ATOM 663 O O . HIS A 1 88 ? -14.627 0.412 -8.848 1.00 94.31 88 HIS A O 1
ATOM 669 N N . PRO A 1 89 ? -16.765 1.089 -8.870 1.00 91.81 89 PRO A N 1
ATOM 670 C CA . PRO A 1 89 ? -16.697 1.656 -10.222 1.00 91.81 89 PRO A CA 1
ATOM 671 C C . PRO A 1 89 ? -15.589 2.705 -10.403 1.00 91.81 89 PRO A C 1
ATOM 673 O O . PRO A 1 89 ? -15.030 2.815 -11.489 1.00 91.81 89 PRO A O 1
ATOM 676 N N . ASN A 1 90 ? -15.247 3.440 -9.340 1.00 89.38 90 ASN A N 1
ATOM 677 C CA . ASN A 1 90 ? -14.231 4.501 -9.393 1.00 89.38 90 ASN A CA 1
ATOM 678 C C . ASN A 1 90 ? -12.846 4.081 -8.880 1.00 89.38 90 ASN A C 1
ATOM 680 O O . ASN A 1 90 ? -11.861 4.698 -9.260 1.00 89.38 90 ASN A O 1
ATOM 684 N N . TYR A 1 91 ? -12.770 3.068 -8.010 1.00 90.56 91 TYR A N 1
ATOM 685 C CA . TYR A 1 91 ? -11.537 2.718 -7.277 1.00 90.56 91 TYR A CA 1
ATOM 686 C C . TYR A 1 91 ? -11.082 1.278 -7.555 1.00 90.56 91 TYR A C 1
ATOM 688 O O . TYR A 1 91 ? -10.105 0.800 -6.990 1.00 90.56 91 TYR A O 1
ATOM 696 N N . GLY A 1 92 ? -11.809 0.541 -8.398 1.00 93.12 92 GLY A N 1
ATOM 697 C CA . GLY A 1 92 ? -11.559 -0.878 -8.599 1.00 93.12 92 GLY A CA 1
ATOM 698 C C . GLY A 1 92 ? -11.666 -1.652 -7.285 1.00 93.12 92 GLY A C 1
ATOM 699 O O . GLY A 1 92 ? -12.598 -1.465 -6.507 1.00 93.12 92 GLY A O 1
ATOM 700 N N . ASP A 1 93 ? -10.717 -2.548 -7.044 1.00 92.75 93 ASP A N 1
ATOM 701 C CA . ASP A 1 93 ? -10.700 -3.447 -5.890 1.00 92.75 93 ASP A CA 1
ATOM 702 C C . ASP A 1 93 ? -9.744 -3.000 -4.767 1.00 92.75 93 ASP A C 1
ATOM 704 O O . ASP A 1 93 ? -9.607 -3.700 -3.757 1.00 92.75 93 ASP A O 1
ATOM 708 N N . GLN A 1 94 ? -9.049 -1.868 -4.927 1.00 93.75 94 GLN A N 1
ATOM 709 C CA . GLN A 1 94 ? -8.060 -1.377 -3.967 1.00 93.75 94 GLN A CA 1
ATOM 710 C C . GLN A 1 94 ? -7.827 0.133 -4.077 1.00 93.75 94 GLN A C 1
ATOM 712 O O . GLN A 1 94 ? -7.788 0.679 -5.172 1.00 93.75 94 GLN A O 1
ATOM 717 N N . LEU A 1 95 ? -7.564 0.777 -2.940 1.00 94.44 95 LEU A N 1
ATOM 718 C CA . LEU A 1 95 ? -7.200 2.192 -2.891 1.00 94.44 95 LEU A CA 1
ATOM 719 C C . LEU A 1 95 ? -5.717 2.419 -3.253 1.00 94.44 95 LEU A C 1
ATOM 721 O O . LEU A 1 95 ? -4.830 1.786 -2.675 1.00 94.44 95 LEU A O 1
ATOM 725 N N . GLN A 1 96 ? -5.441 3.377 -4.137 1.00 94.06 96 GLN A N 1
ATOM 726 C CA . GLN A 1 96 ? -4.098 3.856 -4.481 1.00 94.06 96 GLN A CA 1
ATOM 727 C C . GLN A 1 96 ? -3.762 5.146 -3.725 1.00 94.06 96 GLN A C 1
ATOM 729 O O . GLN A 1 96 ? -4.289 6.215 -4.020 1.00 94.06 96 GLN A O 1
ATOM 734 N N . VAL A 1 97 ? -2.847 5.073 -2.758 1.00 93.38 97 VAL A N 1
ATOM 735 C CA . VAL A 1 97 ? -2.542 6.210 -1.865 1.00 93.38 97 VAL A CA 1
ATOM 736 C C . VAL A 1 97 ? -1.609 7.260 -2.478 1.00 93.38 97 VAL A C 1
ATOM 738 O O . VAL A 1 97 ? -1.540 8.389 -1.992 1.00 93.38 97 VAL A O 1
ATOM 741 N N . PHE A 1 98 ? -0.899 6.917 -3.556 1.00 92.69 98 PHE A N 1
ATOM 742 C CA . PHE A 1 98 ? -0.037 7.839 -4.288 1.00 92.69 98 PHE A CA 1
ATOM 743 C C . PHE A 1 98 ? -0.451 7.949 -5.750 1.00 92.69 98 PHE A C 1
ATOM 745 O O . PHE A 1 98 ? -1.125 7.089 -6.315 1.00 92.69 98 PHE A O 1
ATOM 752 N N . GLY A 1 99 ? 0.035 9.007 -6.384 1.00 90.12 99 GLY A N 1
ATOM 753 C CA . GLY A 1 99 ? -0.008 9.138 -7.824 1.00 90.12 99 GLY A CA 1
ATOM 754 C C . GLY A 1 99 ? 1.013 10.149 -8.318 1.00 90.12 99 GLY A C 1
ATOM 755 O O . GLY A 1 99 ? 1.736 10.774 -7.537 1.00 90.12 99 GLY A O 1
ATOM 756 N N . VAL A 1 100 ? 1.071 10.308 -9.633 1.00 84.56 100 VAL A N 1
ATOM 757 C CA . VAL A 1 100 ? 1.961 11.251 -10.299 1.00 84.56 100 VAL A CA 1
ATOM 758 C C . VAL A 1 100 ? 1.163 12.426 -10.851 1.00 84.56 100 VAL A C 1
ATOM 760 O O . VAL A 1 100 ? 0.225 12.246 -11.621 1.00 84.56 100 VAL A O 1
ATOM 763 N N . ASN A 1 101 ? 1.593 13.646 -10.533 1.00 74.69 101 ASN A N 1
ATOM 764 C CA . ASN A 1 101 ? 1.090 14.851 -11.188 1.00 74.69 101 ASN A CA 1
ATOM 765 C C . ASN A 1 101 ? 1.811 15.066 -12.522 1.00 74.69 101 ASN A C 1
ATOM 767 O O . ASN A 1 101 ? 2.780 15.818 -12.602 1.00 74.69 101 ASN A O 1
ATOM 771 N N . VAL A 1 102 ? 1.345 14.399 -13.580 1.00 64.69 102 VAL A N 1
ATOM 772 C CA . VAL A 1 102 ? 1.786 14.685 -14.951 1.00 64.69 102 VAL A CA 1
ATOM 773 C C . VAL A 1 102 ? 0.792 15.596 -15.660 1.00 64.69 102 VAL A C 1
ATOM 775 O O . VAL A 1 102 ? -0.327 15.201 -15.964 1.00 64.69 102 VAL A O 1
ATOM 778 N N . GLY A 1 103 ? 1.203 16.834 -15.937 1.00 59.53 103 GLY A N 1
ATOM 779 C CA . GLY A 1 103 ? 0.456 17.740 -16.820 1.00 59.53 103 GLY A CA 1
ATOM 780 C C . GLY A 1 103 ? -0.845 18.321 -16.254 1.00 59.53 103 GLY A C 1
ATOM 781 O O . GLY A 1 103 ? -1.583 18.968 -16.994 1.00 59.53 103 GLY A O 1
ATOM 782 N N . LEU A 1 104 ? -1.133 18.133 -14.965 1.00 53.00 104 LEU A N 1
ATOM 783 C CA . LEU A 1 104 ? -2.280 18.763 -14.317 1.00 53.00 104 LEU A CA 1
ATOM 784 C C . LEU A 1 104 ? -1.934 20.210 -13.947 1.00 53.00 104 LEU A C 1
ATOM 786 O O . LEU A 1 104 ? -0.887 20.476 -13.353 1.00 53.00 104 LEU A O 1
ATOM 790 N N . LYS A 1 105 ? -2.823 21.148 -14.311 1.00 51.72 105 LYS A N 1
ATOM 791 C CA . LYS A 1 105 ? -2.816 22.507 -13.752 1.00 51.72 105 LYS A CA 1
ATOM 792 C C . LYS A 1 105 ? -2.874 22.377 -12.229 1.00 51.72 105 LYS A C 1
ATOM 794 O O . LYS A 1 105 ? -3.527 21.473 -11.718 1.00 51.72 105 LYS A O 1
ATOM 799 N N . GLU A 1 106 ? -2.135 23.241 -11.550 1.00 53.62 106 GLU A N 1
ATOM 800 C CA . GLU A 1 106 ? -1.888 23.240 -10.108 1.00 53.62 106 GLU A CA 1
ATOM 801 C C . GLU A 1 106 ? -3.079 22.741 -9.258 1.00 53.62 106 GLU A C 1
ATOM 803 O O . GLU A 1 106 ? -4.222 23.134 -9.488 1.00 53.62 106 GLU A O 1
ATOM 808 N N . ASN A 1 107 ? -2.777 21.936 -8.228 1.00 50.09 107 ASN A N 1
ATOM 809 C CA . ASN A 1 107 ? -3.671 21.510 -7.132 1.00 50.09 107 ASN A CA 1
ATOM 810 C C . ASN A 1 107 ? -4.520 20.233 -7.279 1.00 50.09 107 ASN A C 1
ATOM 812 O O . ASN A 1 107 ? -5.420 20.031 -6.468 1.00 50.09 107 ASN A O 1
ATOM 816 N N . LEU A 1 108 ? -4.213 19.309 -8.191 1.00 56.19 108 LEU A N 1
ATOM 817 C CA . LEU A 1 108 ? -4.739 17.940 -8.069 1.00 56.19 108 LEU A CA 1
ATOM 818 C C . LEU A 1 108 ? -3.803 17.095 -7.189 1.00 56.19 108 LEU A C 1
ATOM 820 O O . LEU A 1 108 ? -2.594 17.035 -7.423 1.00 56.19 108 LEU A O 1
ATOM 824 N N . LYS A 1 109 ? -4.342 16.481 -6.129 1.00 62.72 109 LYS A N 1
ATOM 825 C CA . LYS A 1 109 ? -3.654 15.402 -5.409 1.00 62.72 109 LYS A CA 1
ATOM 826 C C . LYS A 1 109 ? -3.748 14.158 -6.287 1.00 62.72 109 LYS A C 1
ATOM 828 O O . LYS A 1 109 ? -4.852 13.793 -6.661 1.00 62.72 109 LYS A O 1
ATOM 833 N N . PRO A 1 110 ? -2.642 13.497 -6.638 1.00 69.62 110 PRO A N 1
ATOM 834 C CA . PRO A 1 110 ? -2.725 12.422 -7.618 1.00 69.62 110 PRO A CA 1
ATOM 835 C C . PRO A 1 110 ? -3.106 11.058 -7.015 1.00 69.62 110 PRO A C 1
ATOM 837 O O . PRO A 1 110 ? -3.540 10.193 -7.760 1.00 69.62 110 PRO A O 1
ATOM 840 N N . GLY A 1 111 ? -2.962 10.847 -5.699 1.00 88.62 111 GLY A N 1
ATOM 841 C CA . GLY A 1 111 ? -3.448 9.636 -5.015 1.00 88.62 111 GLY A CA 1
ATOM 842 C C . GLY A 1 111 ? -4.927 9.742 -4.632 1.00 88.62 111 GLY A C 1
ATOM 843 O O . GLY A 1 111 ? -5.411 10.843 -4.405 1.00 88.62 111 GLY A O 1
ATOM 844 N N . GLU A 1 112 ? -5.626 8.614 -4.537 1.00 92.75 112 GLU A N 1
ATOM 845 C CA . GLU A 1 112 ? -7.084 8.535 -4.350 1.00 92.75 112 GLU A CA 1
ATOM 846 C C . GLU A 1 112 ? -7.550 8.967 -2.951 1.00 92.75 112 GLU A C 1
ATOM 848 O O . GLU A 1 112 ? -8.599 9.593 -2.826 1.00 92.75 112 GLU A O 1
ATOM 853 N N . ALA A 1 113 ? -6.780 8.646 -1.907 1.00 92.81 113 ALA A N 1
ATOM 854 C CA . ALA A 1 113 ? -6.942 9.147 -0.539 1.00 92.81 113 ALA A CA 1
ATOM 855 C C . ALA A 1 113 ? -5.673 8.858 0.285 1.00 92.81 113 ALA A C 1
ATOM 857 O O . ALA A 1 113 ? -4.869 7.992 -0.065 1.00 92.81 113 ALA A O 1
ATOM 858 N N . GLU A 1 114 ? -5.497 9.542 1.415 1.00 92.44 114 GLU A N 1
ATOM 859 C CA . GLU A 1 114 ? -4.479 9.188 2.408 1.00 92.44 114 GLU A CA 1
ATOM 860 C C . GLU A 1 114 ? -5.026 8.102 3.344 1.00 92.44 114 GLU A C 1
ATOM 862 O O . GLU A 1 114 ? -6.077 8.275 3.963 1.00 92.44 114 GLU A O 1
ATOM 867 N N . LEU A 1 115 ? -4.308 6.981 3.453 1.00 92.69 115 LEU A N 1
ATOM 868 C CA . LEU A 1 115 ? -4.655 5.864 4.331 1.00 92.69 115 LEU A CA 1
ATOM 869 C C . LEU A 1 115 ? -3.813 5.902 5.604 1.00 92.69 115 LEU A C 1
ATOM 871 O O . LEU A 1 115 ? -2.588 5.881 5.532 1.00 92.69 115 LEU A O 1
ATOM 875 N N . TYR A 1 116 ? -4.464 5.856 6.760 1.00 93.25 116 TYR A N 1
ATOM 876 C CA . TYR A 1 116 ? -3.829 5.740 8.070 1.00 93.25 116 TYR A CA 1
ATOM 877 C C . TYR A 1 116 ? -4.400 4.549 8.844 1.00 93.25 116 TYR A C 1
ATOM 879 O O . TYR A 1 116 ? -5.556 4.158 8.658 1.00 93.25 116 TYR A O 1
ATOM 887 N N . ILE A 1 117 ? -3.582 3.981 9.733 1.00 92.69 117 ILE A N 1
ATOM 888 C CA . ILE A 1 117 ? -3.990 2.936 10.675 1.00 92.69 117 ILE A CA 1
ATOM 889 C C . ILE A 1 117 ? -3.809 3.478 12.088 1.00 92.69 117 ILE A C 1
ATOM 891 O O . ILE A 1 117 ? -2.683 3.680 12.535 1.00 92.69 117 ILE A O 1
ATOM 895 N N . ASP A 1 118 ? -4.917 3.678 12.793 1.00 92.12 118 ASP A N 1
ATOM 896 C CA . ASP A 1 118 ? -4.907 4.054 14.201 1.00 92.12 118 ASP A CA 1
ATOM 897 C C . ASP A 1 118 ? -5.043 2.792 15.057 1.00 92.12 118 ASP A C 1
ATOM 899 O O . ASP A 1 118 ? -5.988 2.014 14.909 1.00 92.12 118 ASP A O 1
ATOM 903 N N . TRP A 1 119 ? -4.095 2.558 15.960 1.00 93.06 119 TRP A N 1
ATOM 904 C CA . TRP A 1 119 ? -4.135 1.407 16.857 1.00 93.06 119 TRP A CA 1
ATOM 905 C C . TRP A 1 119 ? -4.974 1.713 18.097 1.00 93.06 119 TRP A C 1
ATOM 907 O O . TRP A 1 119 ? -4.598 2.540 18.922 1.00 93.06 119 TRP A O 1
ATOM 917 N N . VAL A 1 120 ? -6.101 1.017 18.242 1.00 94.62 120 VAL A N 1
ATOM 918 C CA . VAL A 1 120 ? -7.029 1.201 19.364 1.00 94.62 120 VAL A CA 1
ATOM 919 C C . VAL A 1 120 ? -6.770 0.123 20.421 1.00 94.62 120 VAL A C 1
ATOM 921 O O . VAL A 1 120 ? -6.956 -1.062 20.106 1.00 94.62 120 VAL A O 1
ATOM 924 N N . PRO A 1 121 ? -6.351 0.488 21.650 1.00 96.00 121 PRO A N 1
ATOM 925 C CA . PRO A 1 121 ? -6.147 -0.470 22.728 1.00 96.00 121 PRO A CA 1
ATOM 926 C C . PRO A 1 121 ? -7.486 -1.020 23.233 1.00 96.00 121 PRO A C 1
ATOM 928 O O . PRO A 1 121 ? -8.503 -0.323 23.241 1.00 96.00 121 PRO A O 1
ATOM 931 N N . PHE A 1 122 ? -7.496 -2.281 23.652 1.00 97.50 122 PHE A N 1
ATOM 932 C CA . PHE A 1 122 ? -8.632 -2.902 24.320 1.00 97.50 122 PHE A CA 1
ATOM 933 C C . PHE A 1 122 ? -8.166 -4.003 25.286 1.00 97.50 122 PHE A C 1
ATOM 935 O O . PHE A 1 122 ? -7.246 -4.762 24.962 1.00 97.50 122 PHE A O 1
ATOM 942 N N . PRO A 1 123 ? -8.788 -4.113 26.473 1.00 97.88 123 PRO A N 1
ATOM 943 C CA . PRO A 1 123 ? -8.424 -5.134 27.443 1.00 97.88 123 PRO A CA 1
ATOM 944 C C . PRO A 1 123 ? -8.940 -6.510 27.010 1.00 97.88 123 PRO A C 1
ATOM 946 O O . PRO A 1 123 ? -10.051 -6.641 26.490 1.00 97.88 123 PRO A O 1
ATOM 949 N N . VAL A 1 124 ? -8.150 -7.545 27.281 1.00 98.19 124 VAL A N 1
ATOM 950 C CA . VAL A 1 124 ? -8.528 -8.952 27.134 1.00 98.19 124 VAL A CA 1
ATOM 951 C C . VAL A 1 124 ? -8.193 -9.694 28.419 1.00 98.19 124 VAL A C 1
ATOM 953 O O . VAL A 1 124 ? -7.060 -9.653 28.894 1.00 98.19 124 VAL A O 1
ATOM 956 N N . THR A 1 125 ? -9.181 -10.394 28.970 1.00 98.31 125 THR A N 1
ATOM 957 C CA . THR A 1 125 ? -8.988 -11.297 30.108 1.00 98.31 125 THR A CA 1
ATOM 958 C C . THR A 1 125 ? -8.600 -12.680 29.596 1.00 98.31 125 THR A C 1
ATOM 960 O O . THR A 1 125 ? -9.332 -13.289 28.815 1.00 98.31 125 THR A O 1
ATOM 963 N N . LEU A 1 126 ? -7.437 -13.165 30.020 1.00 97.62 126 LEU A N 1
ATOM 964 C CA . LEU A 1 126 ? -6.941 -14.506 29.734 1.00 97.62 126 LEU A CA 1
ATOM 965 C C . LEU A 1 126 ? -7.629 -15.547 30.632 1.00 97.62 126 LEU A C 1
ATOM 967 O O . LEU A 1 126 ? -8.311 -15.215 31.601 1.00 97.62 126 LEU A O 1
ATOM 971 N N . SER A 1 127 ? -7.447 -16.832 30.320 1.00 97.62 127 SER A N 1
ATOM 972 C CA . SER A 1 127 ? -8.113 -17.943 31.021 1.00 97.62 127 SER A CA 1
ATOM 973 C C . SER A 1 127 ? -7.744 -18.081 32.502 1.00 97.62 127 SER A C 1
ATOM 975 O O . SER A 1 127 ? -8.481 -18.711 33.252 1.00 97.62 127 SER A O 1
ATOM 977 N N . ASP A 1 128 ? -6.607 -17.528 32.920 1.00 97.44 128 ASP A N 1
ATOM 978 C CA . ASP A 1 128 ? -6.128 -17.510 34.307 1.00 97.44 128 ASP A CA 1
ATOM 979 C C . ASP A 1 128 ? -6.613 -16.278 35.099 1.00 97.44 128 ASP A C 1
ATOM 981 O O . ASP A 1 128 ? -6.281 -16.127 36.273 1.00 97.44 128 ASP A O 1
ATOM 985 N N . GLY A 1 129 ? -7.401 -15.399 34.469 1.00 97.50 129 GLY A N 1
ATOM 986 C CA . GLY A 1 129 ? -7.880 -14.144 35.046 1.00 97.50 129 GLY A CA 1
ATOM 987 C C . GLY A 1 129 ? -6.949 -12.947 34.829 1.00 97.50 129 GLY A C 1
ATOM 988 O O . GLY A 1 129 ? -7.333 -11.826 35.166 1.00 97.50 129 GLY A O 1
ATOM 989 N N . THR A 1 130 ? -5.765 -13.134 34.236 1.00 98.25 130 THR A N 1
ATOM 990 C CA . THR A 1 130 ? -4.849 -12.034 33.906 1.00 98.25 130 THR A CA 1
ATOM 991 C C . THR A 1 130 ? -5.471 -11.122 32.847 1.00 98.25 130 THR A C 1
ATOM 993 O O . THR A 1 130 ? -5.955 -11.595 31.819 1.00 98.25 130 THR A O 1
ATOM 996 N N . VAL A 1 131 ? -5.440 -9.803 33.060 1.00 98.06 131 VAL A N 1
ATOM 997 C CA . VAL A 1 131 ? -5.872 -8.815 32.058 1.00 98.06 131 VAL A CA 1
ATOM 998 C C . VAL A 1 131 ? -4.652 -8.299 31.307 1.00 98.06 131 VAL A C 1
ATOM 1000 O O . VAL A 1 131 ? -3.738 -7.743 31.912 1.00 98.06 131 VAL A O 1
ATOM 1003 N N . VAL A 1 132 ? -4.650 -8.471 29.987 1.00 98.00 132 VAL A N 1
ATOM 1004 C CA . VAL A 1 132 ? -3.635 -7.922 29.081 1.00 98.00 132 VAL A CA 1
ATOM 1005 C C . VAL A 1 132 ? -4.262 -6.879 28.166 1.00 98.00 132 VAL A C 1
ATOM 1007 O O . VAL A 1 132 ? -5.440 -6.968 27.819 1.00 98.00 132 VAL A O 1
ATOM 1010 N N . GLU A 1 133 ? -3.480 -5.888 27.754 1.00 97.81 133 GLU A N 1
ATOM 1011 C CA . GLU A 1 133 ? -3.904 -4.933 26.735 1.00 97.81 133 GLU A CA 1
ATOM 1012 C C . GLU A 1 133 ? -3.497 -5.448 25.355 1.00 97.81 133 GLU A C 1
ATOM 1014 O O . GLU A 1 133 ? -2.323 -5.713 25.093 1.00 97.81 133 GLU A O 1
ATOM 1019 N N . LEU A 1 134 ? -4.478 -5.597 24.468 1.00 96.62 134 LEU A N 1
ATOM 1020 C CA . LEU A 1 134 ? -4.245 -5.822 23.048 1.00 96.62 134 LEU A CA 1
ATOM 1021 C C . LEU A 1 134 ? -4.582 -4.550 22.275 1.00 96.62 134 LEU A C 1
ATOM 1023 O O . LEU A 1 134 ? -5.202 -3.627 22.793 1.00 96.62 134 LEU A O 1
ATOM 1027 N N . ARG A 1 135 ? -4.209 -4.511 20.998 1.00 94.56 135 ARG A N 1
ATOM 1028 C CA . ARG A 1 135 ? -4.585 -3.427 20.087 1.00 94.56 135 ARG A CA 1
ATOM 1029 C C . ARG A 1 135 ? -5.207 -3.981 18.819 1.00 94.56 135 ARG A C 1
ATOM 1031 O O . ARG A 1 135 ? -4.797 -5.034 18.331 1.00 94.56 135 ARG A O 1
ATOM 1038 N N . LYS A 1 136 ? -6.188 -3.264 18.277 1.00 94.06 136 LYS A N 1
ATOM 1039 C CA . LYS A 1 136 ? -6.795 -3.557 16.973 1.00 94.06 136 LYS A CA 1
ATOM 1040 C C . LYS A 1 136 ? -6.626 -2.367 16.029 1.00 94.06 136 LYS A C 1
ATOM 1042 O O . LYS A 1 136 ? -6.617 -1.231 16.505 1.00 94.06 136 LYS A O 1
ATOM 1047 N N . PRO A 1 137 ? -6.487 -2.601 14.717 1.00 93.00 137 PRO A N 1
ATOM 1048 C CA . PRO A 1 137 ? -6.381 -1.512 13.762 1.00 93.00 137 PRO A CA 1
ATOM 1049 C C . PRO A 1 137 ? -7.751 -0.851 13.555 1.00 93.00 137 PRO A C 1
ATOM 1051 O O . PRO A 1 137 ? -8.768 -1.534 13.430 1.00 93.00 137 PRO A O 1
ATOM 1054 N N . SER A 1 138 ? -7.761 0.473 13.473 1.00 92.94 138 SER A N 1
ATOM 1055 C CA . SER A 1 138 ? -8.866 1.290 12.983 1.00 92.94 138 SER A CA 1
ATOM 1056 C C . SER A 1 138 ? -8.396 2.010 11.727 1.00 92.94 138 SER A C 1
ATOM 1058 O O . SER A 1 138 ? -7.425 2.763 11.758 1.00 92.94 138 SER A O 1
ATOM 1060 N N . VAL A 1 139 ? -9.055 1.743 10.602 1.00 92.75 139 VAL A N 1
ATOM 1061 C CA . VAL A 1 139 ? -8.717 2.370 9.321 1.00 92.75 139 VAL A CA 1
ATOM 1062 C C . VAL A 1 139 ? -9.257 3.795 9.308 1.00 92.75 139 VAL A C 1
ATOM 1064 O O . VAL A 1 139 ? -10.445 4.003 9.554 1.00 92.75 139 VAL A O 1
ATOM 1067 N N . ARG A 1 140 ? -8.404 4.764 8.976 1.00 93.06 140 ARG A N 1
ATOM 1068 C CA . ARG A 1 140 ? -8.787 6.162 8.772 1.00 93.06 140 ARG A CA 1
ATOM 1069 C C . ARG A 1 140 ? -8.375 6.603 7.375 1.00 93.06 140 ARG A C 1
ATOM 1071 O O . ARG A 1 140 ? -7.215 6.474 6.993 1.00 93.06 140 ARG A O 1
ATOM 1078 N N . LEU A 1 141 ? -9.344 7.110 6.622 1.00 93.25 141 LEU A N 1
ATOM 1079 C CA . LEU A 1 141 ? -9.132 7.715 5.312 1.00 93.25 141 LEU A CA 1
ATOM 1080 C C . LEU A 1 141 ? -9.247 9.227 5.434 1.00 93.25 141 LEU A C 1
ATOM 1082 O O . LEU A 1 141 ? -10.193 9.731 6.038 1.00 93.25 141 LEU A O 1
ATOM 1086 N N . GLU A 1 142 ? -8.307 9.944 4.835 1.00 92.56 142 GLU A N 1
ATOM 1087 C CA . GLU A 1 142 ? -8.332 11.400 4.764 1.00 92.56 142 GLU A CA 1
ATOM 1088 C C . GLU A 1 142 ? -8.115 11.885 3.337 1.00 92.56 142 GLU A C 1
ATOM 1090 O O . GLU A 1 142 ? -7.497 11.207 2.520 1.00 92.56 142 GLU A O 1
ATOM 1095 N N . LYS A 1 143 ? -8.595 13.101 3.056 1.00 88.69 143 LYS A N 1
ATOM 1096 C CA . LYS A 1 143 ? -8.398 13.803 1.778 1.00 88.69 143 LYS A CA 1
ATOM 1097 C C . LYS A 1 143 ? -8.735 12.927 0.550 1.00 88.69 143 LYS A C 1
ATOM 1099 O O . LYS A 1 143 ? -7.858 12.746 -0.295 1.00 88.69 143 LYS A O 1
ATOM 1104 N N . PRO A 1 144 ? -9.959 12.369 0.467 1.00 88.12 144 PRO A N 1
ATOM 1105 C CA . PRO A 1 144 ? -10.388 11.639 -0.719 1.00 88.12 144 PRO A CA 1
ATOM 1106 C C . PRO A 1 144 ? -10.491 12.583 -1.923 1.00 88.12 144 PRO A C 1
ATOM 1108 O O . PRO A 1 144 ? -10.884 13.743 -1.763 1.00 88.12 144 PRO A O 1
ATOM 1111 N N . ASN A 1 145 ? -10.141 12.067 -3.098 1.00 77.06 145 ASN A N 1
ATOM 1112 C CA . ASN A 1 145 ? -10.369 12.713 -4.391 1.00 77.06 145 ASN A CA 1
ATOM 1113 C C . ASN A 1 145 ? -11.792 12.501 -4.910 1.00 77.06 145 ASN A C 1
ATOM 1115 O O . ASN A 1 145 ? -12.328 11.380 -4.729 1.00 77.06 145 ASN A O 1
#